Protein AF-A0A1G6WHY8-F1 (afdb_monomer_lite)

Foldseek 3Di:
DPDPVVVVVVVVVVVVVVVVCPDPVNPQDPVNVVVVVVVVVVVCVVQVVHDDPVCVVCPALCNDPPRLDDLVLLVVLLVQDDPPPCALVNSCVVSVHDSVVSVCSNVVVHDD

Sequence (112 aa):
MKDSKNQLNIDRIQKELDRIMNLDFVTKSDKKIEQYQYLSDLYKGKNKGIQASGLIPFNKPENRSTCKLTRKKVDEIRKKYIPNRYGKAKLAKEYGVSRSVIYRILKGQSWK

pLDDT: mean 84.96, std 11.09, range [47.53, 96.44]

Structure (mmCIF, N/CA/C/O backbone):
data_AF-A0A1G6WHY8-F1
#
_entry.id   AF-A0A1G6WHY8-F1
#
loop_
_atom_site.group_PDB
_atom_site.id
_atom_site.type_symbol
_atom_site.label_atom_id
_atom_site.label_alt_id
_atom_site.label_comp_id
_atom_site.label_asym_id
_atom_site.label_entity_id
_atom_site.label_seq_id
_atom_site.pdbx_PDB_ins_code
_atom_site.Cartn_x
_atom_site.Cartn_y
_atom_site.Cartn_z
_atom_site.occupancy
_atom_site.B_iso_or_equiv
_atom_site.auth_seq_id
_atom_site.auth_comp_id
_atom_site.auth_asym_id
_atom_site.auth_atom_id
_atom_site.pdbx_PDB_model_num
ATOM 1 N N . MET A 1 1 ? 60.379 -22.455 -30.812 1.00 47.53 1 MET A N 1
ATOM 2 C CA . MET A 1 1 ? 59.551 -23.407 -30.026 1.00 47.53 1 MET A CA 1
ATOM 3 C C . MET A 1 1 ? 58.715 -22.747 -28.919 1.00 47.53 1 MET A C 1
ATOM 5 O O . MET A 1 1 ? 58.165 -23.440 -28.074 1.00 47.53 1 MET A O 1
ATOM 9 N N . LYS A 1 2 ? 58.524 -21.426 -28.940 1.00 51.91 2 LYS A N 1
ATOM 10 C CA . LYS A 1 2 ? 57.246 -20.823 -28.526 1.00 51.91 2 LYS A CA 1
ATOM 11 C C . LYS A 1 2 ? 56.403 -20.870 -29.817 1.00 51.91 2 LYS A C 1
ATOM 13 O O . LYS A 1 2 ? 57.006 -20.838 -30.880 1.00 51.91 2 LYS A O 1
ATOM 18 N N . ASP A 1 3 ? 55.167 -21.355 -29.870 1.00 54.28 3 ASP A N 1
ATOM 19 C CA . ASP A 1 3 ? 54.002 -20.455 -29.945 1.00 54.28 3 ASP A CA 1
ATOM 20 C C . ASP A 1 3 ? 52.658 -21.228 -29.990 1.00 54.28 3 ASP A C 1
ATOM 22 O O . ASP A 1 3 ? 51.592 -20.633 -30.072 1.00 54.28 3 ASP A O 1
ATOM 26 N N . SER A 1 4 ? 52.653 -22.564 -29.879 1.00 54.41 4 SER A N 1
ATOM 27 C CA . SER A 1 4 ? 51.416 -23.363 -30.033 1.00 54.41 4 SER A CA 1
ATOM 28 C C . SER A 1 4 ? 50.438 -23.238 -28.846 1.00 54.41 4 SER A C 1
ATOM 30 O O . SER A 1 4 ? 49.227 -23.164 -29.044 1.00 54.41 4 SER A O 1
ATOM 32 N N . LYS A 1 5 ? 50.939 -23.124 -27.603 1.00 55.53 5 LYS A N 1
ATOM 33 C CA . LYS A 1 5 ? 50.087 -22.906 -26.411 1.00 55.53 5 LYS A CA 1
ATOM 34 C C . LYS A 1 5 ? 49.465 -21.505 -26.362 1.00 55.53 5 LYS A C 1
ATOM 36 O O . LYS A 1 5 ? 48.416 -21.339 -25.748 1.00 55.53 5 LYS A O 1
ATOM 41 N N . ASN A 1 6 ? 50.108 -20.516 -26.985 1.00 57.34 6 ASN A N 1
ATOM 42 C CA . ASN A 1 6 ? 49.623 -19.136 -27.011 1.00 57.34 6 ASN A CA 1
ATOM 43 C C . ASN A 1 6 ? 48.501 -18.979 -28.050 1.00 57.34 6 ASN A C 1
ATOM 45 O O . ASN A 1 6 ? 47.478 -18.369 -27.760 1.00 57.34 6 ASN A O 1
ATOM 49 N N . GLN A 1 7 ? 48.644 -19.645 -29.202 1.00 58.03 7 GLN A N 1
ATOM 50 C CA . GLN A 1 7 ? 47.609 -19.736 -30.234 1.00 58.03 7 GLN A CA 1
ATOM 51 C C . GLN A 1 7 ? 46.328 -20.421 -29.720 1.00 58.03 7 GLN A C 1
ATOM 53 O O . GLN A 1 7 ? 45.241 -19.880 -29.877 1.00 58.03 7 GLN A O 1
ATOM 58 N N . LEU A 1 8 ? 46.456 -21.541 -28.992 1.00 60.03 8 LEU A N 1
ATOM 59 C CA . LEU A 1 8 ? 45.325 -22.240 -28.351 1.00 60.03 8 LEU A CA 1
ATOM 60 C C . LEU A 1 8 ? 44.538 -21.363 -27.361 1.00 60.03 8 LEU A C 1
ATOM 62 O O . LEU A 1 8 ? 43.344 -21.577 -27.150 1.00 60.03 8 LEU A O 1
ATOM 66 N N . ASN A 1 9 ? 45.203 -20.395 -26.728 1.00 73.06 9 ASN A N 1
ATOM 67 C CA . ASN A 1 9 ? 44.560 -19.459 -25.811 1.00 73.06 9 ASN A CA 1
ATOM 68 C C . ASN A 1 9 ? 43.803 -18.367 -26.582 1.00 73.06 9 ASN A C 1
ATOM 70 O O . ASN A 1 9 ? 42.675 -18.042 -26.229 1.00 73.06 9 ASN A O 1
ATOM 74 N N . ILE A 1 10 ? 44.381 -17.871 -27.681 1.00 81.38 10 ILE A N 1
ATOM 75 C CA . ILE A 1 10 ? 43.738 -16.906 -28.586 1.00 81.38 10 ILE A CA 1
ATOM 76 C C . ILE A 1 10 ? 42.485 -17.515 -29.225 1.00 81.38 10 ILE A C 1
ATOM 78 O O . ILE A 1 10 ? 41.428 -16.893 -29.188 1.00 81.38 10 ILE A O 1
ATOM 82 N N . ASP A 1 11 ? 42.557 -18.754 -29.712 1.00 84.56 11 ASP A N 1
ATOM 83 C CA . ASP A 1 11 ? 41.414 -19.433 -30.337 1.00 84.56 11 ASP A CA 1
ATOM 84 C C . ASP A 1 11 ? 40.275 -19.668 -29.333 1.00 84.56 11 ASP A C 1
ATOM 86 O O . ASP A 1 11 ? 39.092 -19.533 -29.654 1.00 84.56 11 ASP A O 1
ATOM 90 N N . ARG A 1 12 ? 40.620 -19.984 -28.079 1.00 85.25 12 ARG A N 1
ATOM 91 C CA . ARG A 1 12 ? 39.639 -20.143 -27.000 1.00 85.25 12 ARG A CA 1
ATOM 92 C C . ARG A 1 12 ? 38.987 -18.814 -26.625 1.00 85.25 12 ARG A C 1
ATOM 94 O O . ARG A 1 12 ? 37.779 -18.785 -26.401 1.00 85.25 12 ARG A O 1
ATOM 101 N N . ILE A 1 13 ? 39.769 -17.737 -26.576 1.00 83.81 13 ILE A N 1
ATOM 102 C CA . ILE A 1 13 ? 39.265 -16.379 -26.349 1.00 83.81 13 ILE A CA 1
ATOM 103 C C . ILE A 1 13 ? 38.327 -15.977 -27.489 1.00 83.81 13 ILE A C 1
ATOM 105 O O . ILE A 1 13 ? 37.219 -15.524 -27.218 1.00 83.81 13 ILE A O 1
ATOM 109 N N . GLN A 1 14 ? 38.712 -16.214 -28.745 1.00 87.25 14 GLN A N 1
ATOM 110 C CA . GLN A 1 14 ? 37.887 -15.875 -29.903 1.00 87.25 14 GLN A CA 1
ATOM 111 C C . GLN A 1 14 ? 36.560 -16.640 -29.892 1.00 87.25 14 GLN A C 1
ATOM 113 O O . GLN A 1 14 ? 35.503 -16.051 -30.095 1.00 87.25 14 GLN A O 1
ATOM 118 N N . LYS A 1 15 ? 36.589 -17.930 -29.543 1.00 91.25 15 LYS A N 1
ATOM 119 C CA . LYS A 1 15 ? 35.380 -18.754 -29.432 1.00 91.25 15 LYS A CA 1
ATOM 120 C C . LYS A 1 15 ? 34.407 -18.249 -28.362 1.00 91.25 15 LYS A C 1
ATOM 122 O 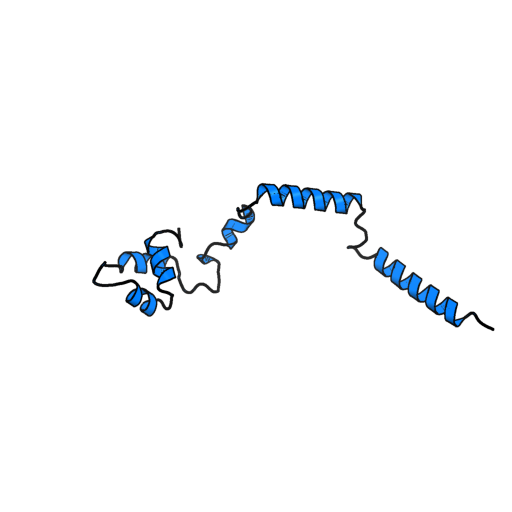O . LYS A 1 15 ? 33.195 -18.299 -28.566 1.00 91.25 15 LYS A O 1
ATOM 127 N N . GLU A 1 16 ? 34.911 -17.780 -27.222 1.00 88.62 16 GLU A N 1
ATOM 128 C CA . GLU A 1 16 ? 34.060 -17.173 -26.190 1.00 88.62 16 GLU A CA 1
ATOM 129 C C . GLU A 1 16 ? 33.546 -15.790 -26.612 1.00 88.62 16 GLU A C 1
ATOM 131 O O . GLU A 1 16 ? 32.387 -15.477 -26.348 1.00 88.62 16 GLU A O 1
ATOM 136 N N . LEU A 1 17 ? 34.347 -14.989 -27.325 1.00 85.81 17 LEU A N 1
ATOM 137 C CA . LEU A 1 17 ? 33.890 -13.716 -27.895 1.00 85.81 17 LEU A CA 1
ATOM 138 C C . LEU A 1 17 ? 32.749 -13.926 -28.894 1.00 85.81 17 LEU A C 1
ATOM 140 O O . LEU A 1 17 ? 31.703 -13.293 -28.761 1.00 85.81 17 LEU A O 1
ATOM 144 N N . ASP A 1 18 ? 32.896 -14.861 -29.832 1.00 87.25 18 ASP A N 1
ATOM 145 C CA . ASP A 1 18 ? 31.861 -15.173 -30.820 1.00 87.25 18 ASP A CA 1
ATOM 146 C C . ASP A 1 18 ? 30.593 -15.704 -30.143 1.00 87.25 18 ASP A C 1
ATOM 148 O O . ASP A 1 18 ? 29.474 -15.356 -30.527 1.00 87.25 18 ASP A O 1
ATOM 152 N N . ARG A 1 19 ? 30.743 -16.515 -29.088 1.00 88.00 19 ARG A N 1
ATOM 153 C CA . ARG A 1 19 ? 29.613 -16.972 -28.275 1.00 88.00 19 ARG A CA 1
ATOM 154 C C . ARG A 1 19 ? 28.884 -15.795 -27.638 1.00 88.00 19 ARG A C 1
ATOM 156 O O . ARG A 1 19 ? 27.666 -15.744 -27.751 1.00 88.00 19 ARG A O 1
ATOM 163 N N . ILE A 1 20 ? 29.603 -14.876 -26.988 1.00 82.44 20 ILE A N 1
ATOM 164 C CA . ILE A 1 20 ? 29.028 -13.695 -26.325 1.00 82.44 20 ILE A CA 1
ATOM 165 C C . ILE A 1 20 ? 28.301 -12.813 -27.342 1.00 82.44 20 ILE A C 1
ATOM 167 O O . ILE A 1 20 ? 27.155 -12.439 -27.109 1.00 82.44 20 ILE A O 1
ATOM 171 N N . MET A 1 21 ? 28.929 -12.533 -28.485 1.00 76.38 21 MET A N 1
ATOM 172 C CA . MET A 1 21 ? 28.370 -11.667 -29.528 1.00 76.38 21 MET A CA 1
ATOM 173 C C . MET A 1 21 ? 27.090 -12.226 -30.161 1.00 76.38 21 MET A C 1
ATOM 175 O O . MET A 1 21 ? 26.234 -11.453 -30.587 1.00 76.38 21 MET A O 1
ATOM 179 N N . ASN A 1 22 ? 26.925 -13.550 -30.171 1.00 79.31 22 ASN A N 1
ATOM 180 C CA . ASN A 1 22 ? 25.735 -14.225 -30.689 1.00 79.31 22 ASN A CA 1
ATOM 181 C C . ASN A 1 22 ? 24.608 -14.406 -29.655 1.00 79.31 22 ASN A C 1
ATOM 183 O O . ASN A 1 22 ? 23.576 -14.990 -29.981 1.00 79.31 22 ASN A O 1
ATOM 187 N N . LEU A 1 23 ? 24.764 -13.934 -28.413 1.00 80.50 23 LEU A N 1
ATOM 188 C CA . LEU A 1 23 ? 23.686 -13.998 -27.424 1.00 80.50 23 LEU A CA 1
ATOM 189 C C . LEU A 1 23 ? 22.598 -12.960 -27.737 1.00 80.50 23 LEU A C 1
ATOM 191 O O . LEU A 1 23 ? 22.885 -11.804 -28.052 1.00 80.50 23 LEU A O 1
ATOM 195 N N . ASP A 1 24 ? 21.334 -13.340 -27.545 1.00 66.19 24 ASP A N 1
ATOM 196 C CA . ASP A 1 24 ? 20.148 -12.511 -27.833 1.00 66.19 24 ASP A CA 1
ATOM 197 C C . ASP A 1 24 ? 20.131 -11.146 -27.120 1.00 66.19 24 ASP A C 1
ATOM 199 O O . ASP A 1 24 ? 19.419 -10.220 -27.520 1.00 66.19 24 ASP A O 1
ATOM 203 N N . PHE A 1 25 ? 20.895 -11.004 -26.033 1.00 67.50 25 PHE A N 1
ATOM 204 C CA . PHE A 1 25 ? 21.012 -9.749 -25.295 1.00 67.50 25 PHE A CA 1
ATOM 205 C C . PHE A 1 25 ? 22.123 -8.825 -25.814 1.00 67.50 25 PHE A C 1
ATOM 207 O O . PHE A 1 25 ? 22.044 -7.625 -25.551 1.00 67.50 25 PHE A O 1
ATOM 214 N N . VAL A 1 26 ? 23.113 -9.353 -26.547 1.00 68.69 26 VAL A N 1
ATOM 215 C CA . VAL A 1 26 ? 24.234 -8.584 -27.121 1.00 68.69 26 VAL A CA 1
ATOM 216 C C . VAL A 1 26 ? 23.877 -8.004 -28.488 1.00 68.69 26 VAL A C 1
ATOM 218 O O . VAL A 1 26 ? 24.267 -6.886 -28.799 1.00 68.69 26 VAL A O 1
ATOM 221 N N . THR A 1 27 ? 23.028 -8.681 -29.265 1.00 63.91 27 THR A N 1
ATOM 222 C CA . THR A 1 27 ? 22.574 -8.241 -30.602 1.00 63.91 27 THR A CA 1
ATOM 223 C C . THR A 1 27 ? 21.691 -6.981 -30.606 1.00 63.91 27 THR A C 1
ATOM 225 O O . THR A 1 27 ? 21.143 -6.582 -31.640 1.00 63.91 27 THR A O 1
ATOM 228 N N . LYS A 1 28 ? 21.529 -6.302 -29.465 1.00 66.56 28 LYS A N 1
ATOM 229 C CA . LYS A 1 28 ? 20.889 -4.988 -29.425 1.00 66.56 28 LYS A CA 1
ATOM 230 C C . LYS A 1 28 ? 21.872 -3.958 -29.972 1.00 66.56 28 LYS A C 1
ATOM 232 O O . LYS A 1 28 ? 22.751 -3.509 -29.255 1.00 66.56 28 LYS A O 1
ATOM 237 N N . SER A 1 29 ? 21.677 -3.562 -31.229 1.00 75.44 29 SER A N 1
ATOM 238 C CA . SER A 1 29 ? 22.355 -2.398 -31.813 1.00 75.44 29 SER A CA 1
ATOM 239 C C . SER A 1 29 ? 22.282 -1.194 -30.867 1.00 75.44 29 SER A C 1
ATOM 241 O O . SER A 1 29 ? 21.250 -0.989 -30.220 1.00 75.44 29 SER A O 1
ATOM 243 N N . ASP A 1 30 ? 23.330 -0.373 -30.839 1.00 79.56 30 ASP A N 1
ATOM 244 C CA . ASP A 1 30 ? 23.405 0.850 -30.029 1.00 79.56 30 ASP A CA 1
ATOM 245 C C . ASP A 1 30 ? 22.149 1.720 -30.168 1.00 79.56 30 ASP A C 1
ATOM 247 O O . ASP A 1 30 ? 21.596 2.185 -29.174 1.00 79.56 30 ASP A O 1
ATOM 251 N N . LYS A 1 31 ? 21.593 1.813 -31.384 1.00 78.44 31 LYS A N 1
ATOM 252 C CA . LYS A 1 31 ? 20.339 2.530 -31.667 1.00 78.44 31 LYS A CA 1
ATOM 253 C C . LYS A 1 31 ? 19.142 1.985 -30.878 1.00 78.44 31 LYS A C 1
ATOM 255 O O . LYS A 1 31 ? 18.265 2.732 -30.453 1.00 78.44 31 LYS A O 1
ATOM 260 N N . LYS A 1 32 ? 19.084 0.668 -30.679 1.00 80.00 32 LYS A N 1
ATOM 261 C CA . LYS A 1 32 ? 18.035 -0.005 -29.904 1.00 80.00 32 LYS A CA 1
ATOM 262 C C . LYS A 1 32 ? 18.235 0.224 -28.403 1.00 80.00 32 LYS A C 1
ATOM 264 O O . LYS A 1 32 ? 17.252 0.403 -27.689 1.00 80.00 32 LYS A O 1
ATOM 269 N N . ILE A 1 33 ? 19.482 0.243 -27.926 1.00 83.81 33 ILE A N 1
ATOM 270 C CA . ILE A 1 33 ? 19.810 0.571 -26.528 1.00 83.81 33 ILE A CA 1
ATOM 271 C C . ILE A 1 33 ? 19.420 2.020 -26.224 1.00 83.81 33 ILE A C 1
ATOM 273 O O . ILE A 1 33 ? 18.703 2.267 -25.255 1.00 83.81 33 ILE A O 1
ATOM 277 N N . GLU A 1 34 ? 19.807 2.953 -27.092 1.00 86.31 34 GLU A N 1
ATOM 278 C CA . GLU A 1 34 ? 19.454 4.370 -26.999 1.00 86.31 34 GLU A CA 1
ATOM 279 C C . GLU A 1 34 ? 17.934 4.569 -26.992 1.00 86.31 34 GLU A C 1
ATOM 281 O O . GLU A 1 34 ? 17.395 5.259 -26.127 1.00 86.31 34 GLU A O 1
ATOM 286 N N . GLN A 1 35 ? 17.212 3.883 -27.883 1.00 85.44 35 GLN A N 1
ATOM 287 C CA . GLN A 1 35 ? 15.752 3.908 -27.905 1.00 85.44 35 GLN A CA 1
ATOM 288 C C . GLN A 1 35 ? 15.141 3.426 -26.577 1.00 85.44 35 GLN A C 1
ATOM 290 O O . GLN A 1 35 ? 14.195 4.038 -26.077 1.00 85.44 35 GLN A O 1
ATOM 295 N N . TYR A 1 36 ? 15.658 2.344 -25.983 1.00 86.94 36 TYR A N 1
ATOM 296 C CA . TYR A 1 36 ? 15.175 1.864 -24.684 1.00 86.94 36 TYR A CA 1
ATOM 297 C C . TYR A 1 36 ? 15.476 2.847 -23.553 1.00 86.94 36 TYR A C 1
ATOM 299 O O . TYR A 1 36 ? 14.617 3.051 -22.692 1.00 86.94 36 TYR A O 1
ATOM 307 N N . GLN A 1 37 ? 16.659 3.463 -23.561 1.00 88.88 37 GLN A N 1
ATOM 308 C CA . GLN A 1 37 ? 17.042 4.475 -22.582 1.00 88.88 37 GLN A CA 1
ATOM 309 C C . GLN A 1 37 ? 16.108 5.689 -22.669 1.00 88.88 37 GLN A C 1
ATOM 311 O O . GLN A 1 37 ? 15.520 6.085 -21.662 1.00 88.88 37 GLN A O 1
ATOM 316 N N . TYR A 1 38 ? 15.865 6.188 -23.884 1.00 88.56 38 TYR A N 1
ATOM 317 C CA . TYR A 1 38 ? 14.916 7.266 -24.153 1.00 88.56 38 TYR A CA 1
ATOM 318 C C . TYR A 1 38 ? 13.505 6.937 -23.646 1.00 88.56 38 TYR A C 1
ATOM 320 O O . TYR A 1 38 ? 12.904 7.728 -22.916 1.00 88.56 38 TYR A O 1
ATOM 328 N N . LEU A 1 39 ? 12.979 5.748 -23.973 1.00 86.62 39 LEU A N 1
ATOM 329 C CA . LEU A 1 39 ? 11.667 5.307 -23.491 1.00 86.62 39 LEU A CA 1
ATOM 330 C C . LEU A 1 39 ? 11.624 5.245 -21.960 1.00 86.62 39 LEU A C 1
ATOM 332 O O . LEU A 1 39 ? 10.670 5.730 -21.354 1.00 86.62 39 LEU A O 1
ATOM 336 N N . SER A 1 40 ? 12.654 4.677 -21.329 1.00 86.69 40 SER A N 1
ATOM 337 C CA . SER A 1 40 ? 12.772 4.621 -19.870 1.00 86.69 40 SER A CA 1
ATOM 338 C C . SER A 1 40 ? 12.689 6.018 -19.257 1.00 86.69 40 SER A C 1
ATOM 340 O O . SER A 1 40 ? 11.900 6.238 -18.337 1.00 86.69 40 SER A O 1
ATOM 342 N N . ASP A 1 41 ? 13.464 6.969 -19.766 1.00 88.12 41 ASP A N 1
ATOM 343 C CA . ASP A 1 41 ? 13.542 8.310 -19.190 1.00 88.12 41 ASP A CA 1
ATOM 344 C C . ASP A 1 41 ? 12.243 9.102 -19.405 1.00 88.12 41 ASP A C 1
ATOM 346 O O . ASP A 1 41 ? 11.743 9.740 -18.471 1.00 88.12 41 ASP A O 1
ATOM 350 N N . LEU A 1 42 ? 11.604 8.942 -20.568 1.00 83.56 42 LEU A N 1
ATOM 351 C CA . LEU A 1 42 ? 10.272 9.479 -20.853 1.00 83.56 42 LEU A CA 1
ATOM 352 C C . LEU A 1 42 ? 9.208 8.931 -19.882 1.00 83.56 42 LEU A C 1
ATOM 354 O O . LEU A 1 42 ? 8.425 9.695 -19.306 1.00 83.56 42 LEU A O 1
ATOM 358 N N . TYR A 1 43 ? 9.191 7.615 -19.640 1.00 82.06 43 TYR A N 1
ATOM 359 C CA . TYR A 1 43 ? 8.234 6.994 -18.718 1.00 82.06 43 TYR A CA 1
ATOM 360 C C . TYR A 1 43 ? 8.532 7.282 -17.241 1.00 82.06 43 TYR A C 1
ATOM 362 O O . TYR A 1 43 ? 7.588 7.409 -16.455 1.00 82.06 43 TYR A O 1
ATOM 370 N N . LYS A 1 44 ? 9.804 7.432 -16.846 1.00 79.81 44 LYS A N 1
ATOM 371 C CA . LYS A 1 44 ? 10.189 7.879 -15.495 1.00 79.81 44 LYS A CA 1
ATOM 372 C C . LYS A 1 44 ? 9.645 9.273 -15.199 1.00 79.81 44 LYS A C 1
ATOM 374 O O . LYS A 1 44 ? 9.113 9.486 -14.112 1.00 79.81 44 LYS A O 1
ATOM 379 N N . GLY A 1 45 ? 9.734 10.196 -16.159 1.00 75.62 45 GLY A N 1
ATOM 380 C CA . GLY A 1 45 ? 9.157 11.536 -16.033 1.00 75.62 45 GLY A CA 1
ATOM 381 C C . GLY A 1 45 ? 7.637 11.494 -15.866 1.00 75.62 45 GLY A C 1
ATOM 382 O O . GLY A 1 45 ? 7.099 12.064 -14.918 1.00 75.62 45 GLY A O 1
ATOM 383 N N . LYS A 1 46 ? 6.949 10.744 -16.737 1.00 77.88 46 LYS A N 1
ATOM 384 C CA . LYS A 1 46 ? 5.481 10.621 -16.735 1.00 77.88 46 LYS A CA 1
ATOM 385 C C . LYS A 1 46 ? 4.916 10.004 -15.450 1.00 77.88 46 LYS A C 1
AT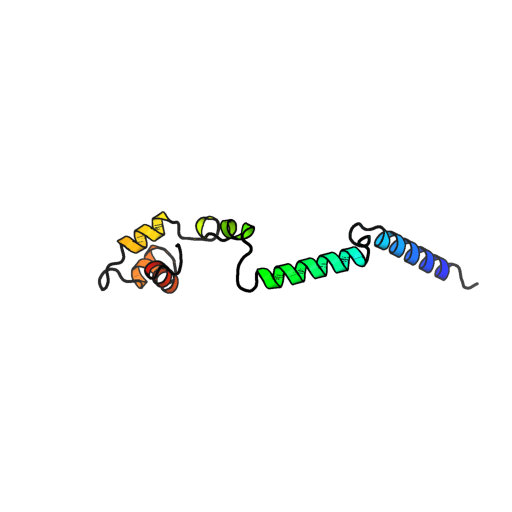OM 387 O O . LYS A 1 46 ? 3.846 10.402 -15.002 1.00 77.88 46 LYS A O 1
ATOM 392 N N . ASN A 1 47 ? 5.628 9.045 -14.860 1.00 76.94 47 ASN A N 1
ATOM 393 C CA . ASN A 1 47 ? 5.201 8.322 -13.658 1.00 76.94 47 ASN A CA 1
ATOM 394 C C . ASN A 1 47 ? 5.894 8.823 -12.377 1.00 76.94 47 ASN A C 1
ATOM 396 O O . ASN A 1 47 ? 5.927 8.119 -11.366 1.00 76.94 47 ASN A O 1
ATOM 400 N N . LYS A 1 48 ? 6.487 10.022 -12.378 1.00 81.12 48 LYS A N 1
ATOM 401 C CA . LYS A 1 48 ? 7.195 10.535 -11.201 1.00 81.12 48 LYS A CA 1
ATOM 402 C C . LYS A 1 48 ? 6.227 10.697 -10.021 1.00 81.12 48 LYS A C 1
ATOM 404 O O . LYS A 1 48 ? 5.359 11.562 -10.025 1.00 81.12 48 LYS A O 1
ATOM 409 N N . GLY 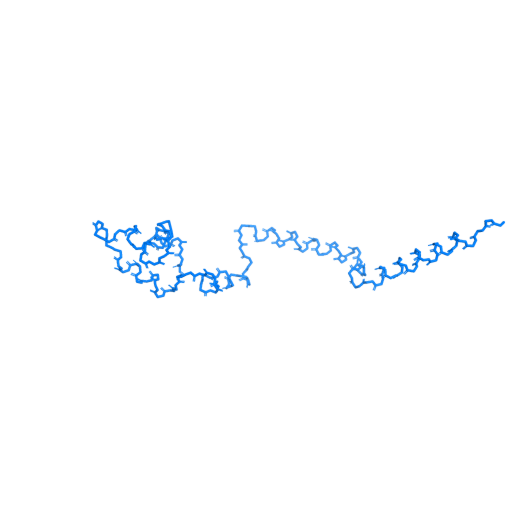A 1 49 ? 6.388 9.852 -9.002 1.00 80.50 49 GLY A N 1
ATOM 410 C CA . GLY A 1 49 ? 5.546 9.848 -7.799 1.00 80.50 49 GLY A CA 1
ATOM 411 C C . GLY A 1 49 ? 4.174 9.181 -7.964 1.00 80.50 49 GLY A C 1
ATOM 412 O O . GLY A 1 49 ? 3.408 9.150 -7.003 1.00 80.50 49 GLY A O 1
ATOM 413 N N . ILE A 1 50 ? 3.864 8.622 -9.139 1.00 85.19 50 ILE A N 1
ATOM 414 C CA . ILE A 1 50 ? 2.579 7.973 -9.429 1.00 85.19 50 ILE A CA 1
ATOM 415 C C . ILE A 1 50 ? 2.838 6.578 -10.001 1.00 85.19 50 ILE A C 1
ATOM 417 O O . ILE A 1 50 ? 3.714 6.374 -10.835 1.00 85.19 50 ILE A O 1
ATOM 421 N N . GLN A 1 51 ? 2.066 5.589 -9.558 1.00 82.06 51 GLN A N 1
ATOM 422 C CA . GLN A 1 51 ? 2.147 4.243 -10.115 1.00 82.06 51 GLN A CA 1
ATOM 423 C C . GLN A 1 51 ? 1.571 4.210 -11.539 1.00 82.06 51 GLN A C 1
ATOM 425 O O . GLN A 1 51 ? 0.497 4.758 -11.783 1.00 82.06 51 GLN A O 1
ATOM 430 N N . ALA A 1 52 ? 2.247 3.517 -12.461 1.00 86.94 52 ALA A N 1
ATOM 431 C CA . ALA A 1 52 ? 1.736 3.303 -13.814 1.00 86.94 52 ALA A CA 1
ATOM 432 C C . ALA A 1 52 ? 0.326 2.686 -13.779 1.00 86.94 52 ALA A C 1
ATOM 434 O O . ALA A 1 52 ? 0.078 1.749 -13.016 1.00 86.94 52 ALA A O 1
ATOM 435 N N . SER A 1 53 ? -0.585 3.184 -14.621 1.00 86.88 53 SER A N 1
ATOM 436 C CA . SER A 1 53 ? -2.018 2.844 -14.583 1.00 86.88 53 SER A CA 1
ATOM 437 C C . SER A 1 53 ? -2.296 1.337 -14.622 1.00 86.88 53 SER A C 1
ATOM 439 O O . SER A 1 53 ? -3.111 0.845 -13.844 1.00 86.88 53 SER A O 1
ATOM 441 N N . GLY A 1 54 ? -1.561 0.591 -15.452 1.00 87.81 54 GLY A N 1
ATOM 442 C CA . GLY A 1 54 ? -1.683 -0.867 -15.558 1.00 87.81 54 GLY A CA 1
ATOM 443 C C . GLY A 1 54 ? -1.291 -1.634 -14.289 1.00 87.81 54 GLY A C 1
ATOM 444 O O . GLY A 1 54 ? -1.742 -2.756 -14.093 1.00 87.81 54 GLY A O 1
ATOM 445 N N . LEU A 1 55 ? -0.498 -1.035 -13.394 1.00 86.44 55 LEU A N 1
ATOM 446 C CA . LEU A 1 55 ? -0.056 -1.664 -12.145 1.00 86.44 55 LEU A CA 1
ATOM 447 C C . LEU A 1 55 ? -0.961 -1.342 -10.945 1.00 86.44 55 LEU A C 1
ATOM 449 O O . LEU A 1 55 ? -0.872 -2.013 -9.915 1.00 86.44 55 LEU A O 1
ATOM 453 N N . ILE A 1 56 ? -1.848 -0.347 -11.065 1.00 85.81 56 ILE A N 1
ATOM 454 C CA . ILE A 1 56 ? -2.758 0.073 -9.986 1.00 85.81 56 ILE A CA 1
ATOM 455 C C . ILE A 1 56 ? -3.630 -1.090 -9.472 1.00 85.81 56 ILE A C 1
AT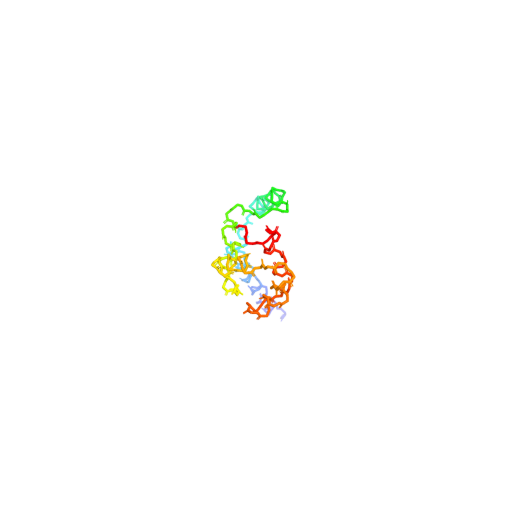OM 457 O O . ILE A 1 56 ? -3.717 -1.253 -8.250 1.00 85.81 56 ILE A O 1
ATOM 461 N N . PRO A 1 57 ? -4.250 -1.938 -10.326 1.00 85.62 57 PRO A N 1
ATOM 462 C CA . PRO A 1 57 ? -5.088 -3.039 -9.850 1.00 85.62 57 PRO A CA 1
ATOM 463 C C . PRO A 1 57 ? -4.330 -4.029 -8.962 1.00 85.62 57 PRO A C 1
ATOM 465 O O . PRO A 1 57 ? -4.869 -4.481 -7.956 1.00 85.62 57 PRO A O 1
ATOM 468 N N . PHE A 1 58 ? -3.066 -4.316 -9.270 1.00 86.06 58 PHE A N 1
ATOM 469 C CA . PHE A 1 58 ? -2.243 -5.273 -8.524 1.00 86.06 58 PHE A CA 1
ATOM 470 C C . PHE A 1 58 ? -1.799 -4.749 -7.154 1.00 86.06 58 PHE A C 1
ATOM 472 O O . PHE A 1 58 ? -1.471 -5.528 -6.264 1.00 86.06 58 PHE A O 1
ATOM 479 N N . ASN A 1 59 ? -1.825 -3.431 -6.949 1.00 85.38 59 ASN A N 1
ATOM 480 C CA . ASN A 1 59 ? -1.425 -2.815 -5.687 1.00 85.38 59 ASN A CA 1
ATOM 481 C C . ASN A 1 59 ? -2.552 -2.766 -4.638 1.00 85.38 59 ASN A C 1
ATOM 483 O O . ASN A 1 59 ? -2.303 -2.425 -3.474 1.00 85.38 59 ASN A O 1
ATOM 487 N N . LYS A 1 60 ? -3.788 -3.096 -5.039 1.00 85.88 60 LYS A N 1
ATOM 488 C CA . LYS A 1 60 ? -4.961 -3.106 -4.158 1.00 85.88 60 LYS A CA 1
ATOM 489 C C . LYS A 1 60 ? -4.728 -4.012 -2.938 1.00 85.88 60 LYS A C 1
ATOM 491 O O . LYS A 1 60 ? -4.205 -5.114 -3.107 1.00 85.88 60 LYS A O 1
ATOM 496 N N . PRO A 1 61 ? -5.092 -3.582 -1.714 1.00 86.00 61 PRO A N 1
ATOM 497 C CA . PRO A 1 61 ? -4.911 -4.386 -0.504 1.00 86.00 61 PRO A CA 1
ATOM 498 C C . PRO A 1 61 ? -5.531 -5.786 -0.597 1.00 86.00 61 PRO A C 1
ATOM 500 O O . PRO A 1 61 ? -4.955 -6.733 -0.073 1.00 86.00 61 PRO A O 1
ATOM 503 N N . GLU A 1 62 ? -6.656 -5.914 -1.306 1.00 86.31 62 GLU A N 1
ATOM 504 C CA . GLU A 1 62 ? -7.384 -7.163 -1.544 1.00 86.31 62 GLU A CA 1
ATOM 505 C C . GLU A 1 62 ? -6.553 -8.211 -2.297 1.00 86.31 62 GLU A C 1
ATOM 507 O O . GLU A 1 62 ? -6.743 -9.404 -2.090 1.00 86.31 62 GLU A O 1
ATOM 512 N N . ASN A 1 63 ? -5.616 -7.770 -3.139 1.00 86.69 63 ASN A N 1
ATOM 513 C CA . ASN A 1 63 ? -4.799 -8.646 -3.978 1.00 86.69 63 ASN A CA 1
ATOM 514 C C . ASN A 1 63 ? -3.497 -9.082 -3.290 1.00 86.69 63 ASN A C 1
ATOM 516 O O . ASN A 1 63 ? -2.731 -9.870 -3.842 1.00 86.69 63 ASN A O 1
ATOM 520 N N . ARG A 1 64 ? -3.216 -8.574 -2.083 1.00 86.12 64 ARG A N 1
ATOM 521 C CA . ARG A 1 64 ? -1.998 -8.905 -1.338 1.00 86.12 64 ARG A CA 1
ATOM 522 C C . ARG A 1 64 ? -2.247 -10.124 -0.456 1.00 86.12 64 ARG A C 1
ATOM 524 O O . ARG A 1 64 ? -2.932 -10.019 0.558 1.00 86.12 64 ARG A O 1
ATOM 531 N N . SER A 1 65 ? -1.608 -11.247 -0.778 1.00 83.56 65 SER A N 1
ATOM 532 C CA . SER A 1 65 ? -1.695 -12.498 -0.000 1.00 83.56 65 SER A CA 1
ATOM 533 C C . SER A 1 65 ? -1.266 -12.349 1.466 1.00 83.56 65 SER A C 1
ATOM 535 O O . SER A 1 65 ? -1.730 -13.079 2.335 1.00 83.56 65 SER A O 1
ATOM 537 N N . THR A 1 66 ? -0.413 -11.370 1.767 1.00 87.19 66 THR A N 1
ATOM 538 C CA . THR A 1 66 ? 0.078 -11.083 3.122 1.00 87.19 66 THR A CA 1
ATOM 539 C C . THR A 1 66 ? -0.875 -10.218 3.955 1.00 87.19 66 THR A C 1
ATOM 541 O O . THR A 1 66 ? -0.597 -9.944 5.128 1.00 87.19 66 THR A O 1
ATOM 544 N N . CYS A 1 67 ? -1.992 -9.743 3.389 1.00 88.88 67 CYS A N 1
ATOM 545 C CA . CYS A 1 67 ? -2.897 -8.852 4.101 1.00 88.88 67 CYS A CA 1
ATOM 546 C C . CYS A 1 67 ? -3.816 -9.609 5.070 1.00 88.88 67 CYS A C 1
ATOM 548 O O . CYS A 1 67 ? -4.607 -10.459 4.677 1.00 88.88 67 CYS A O 1
ATOM 550 N N . LYS A 1 68 ? -3.768 -9.246 6.358 1.00 88.62 68 LYS A N 1
ATOM 551 C CA . LYS A 1 68 ? -4.607 -9.860 7.409 1.00 88.62 68 LYS A CA 1
ATOM 552 C C . LYS A 1 68 ? -6.074 -9.411 7.378 1.00 88.62 68 LYS A C 1
ATOM 554 O O . LYS A 1 68 ? -6.945 -10.048 7.981 1.00 88.62 68 LYS A O 1
ATOM 559 N N . LEU A 1 69 ? -6.337 -8.269 6.746 1.00 93.50 69 LEU A N 1
ATOM 560 C CA . LEU A 1 69 ? -7.651 -7.639 6.689 1.00 93.50 69 LEU A CA 1
ATOM 561 C C . LEU A 1 69 ? -8.289 -7.880 5.323 1.00 93.50 69 LEU A C 1
ATOM 563 O O . LEU A 1 69 ? -7.607 -7.891 4.308 1.00 93.50 69 LEU A O 1
ATOM 567 N N . THR A 1 70 ? -9.609 -8.030 5.319 1.00 93.69 70 THR A N 1
ATOM 568 C CA . THR A 1 70 ? -10.444 -8.056 4.114 1.00 93.69 70 THR A CA 1
ATOM 569 C C . THR A 1 70 ? -11.369 -6.845 4.124 1.00 93.69 70 THR A C 1
ATOM 571 O O . THR A 1 70 ? -11.574 -6.238 5.180 1.00 93.69 70 THR A O 1
ATOM 574 N N . ARG A 1 71 ? -11.993 -6.522 2.982 1.00 92.94 71 ARG A N 1
ATOM 575 C CA . ARG A 1 71 ? -12.972 -5.422 2.898 1.00 92.94 71 ARG A CA 1
ATOM 576 C C . ARG A 1 71 ? -14.072 -5.546 3.963 1.00 92.94 71 ARG A C 1
ATOM 578 O O . ARG A 1 71 ? -14.339 -4.586 4.675 1.00 92.94 71 ARG A O 1
ATOM 585 N N . LYS A 1 72 ? -14.599 -6.761 4.166 1.00 94.06 72 LYS A N 1
ATOM 586 C CA . LYS A 1 72 ? -15.609 -7.061 5.198 1.00 94.06 72 LYS A CA 1
ATOM 587 C C . LYS A 1 72 ? -15.124 -6.713 6.612 1.00 94.06 72 LYS A C 1
ATOM 589 O O . LYS A 1 72 ? -15.792 -5.964 7.317 1.00 94.06 72 LYS A O 1
ATOM 594 N N . LYS A 1 73 ? -13.924 -7.171 6.997 1.00 94.94 73 LYS A N 1
ATOM 595 C CA . LYS A 1 73 ? -13.330 -6.865 8.315 1.00 94.94 73 LYS A CA 1
ATOM 596 C C . LYS A 1 73 ? -13.093 -5.367 8.508 1.00 94.94 73 LYS A C 1
ATOM 598 O O . LYS A 1 73 ? -13.240 -4.849 9.608 1.00 94.94 73 LYS A O 1
ATOM 603 N N . VAL A 1 74 ? -12.714 -4.656 7.448 1.00 95.75 74 VAL A N 1
ATOM 604 C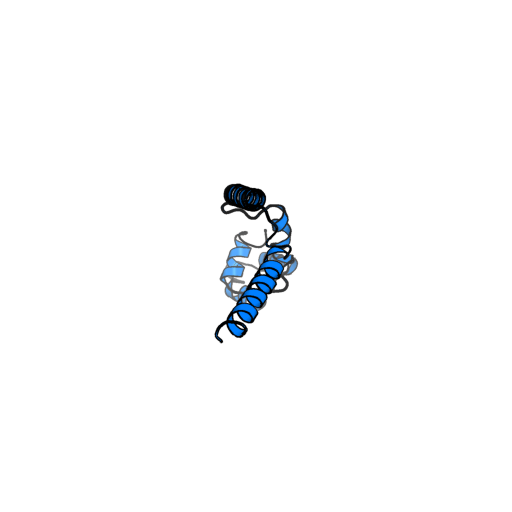 CA . VAL A 1 74 ? -12.521 -3.201 7.493 1.00 95.75 74 VAL A CA 1
ATOM 605 C C . VAL A 1 74 ? -13.839 -2.478 7.770 1.00 95.75 74 VAL A C 1
ATOM 607 O O . VAL A 1 74 ? -13.874 -1.569 8.602 1.00 95.75 74 VAL A O 1
ATOM 610 N N . ASP A 1 75 ? -14.927 -2.900 7.134 1.00 95.69 75 ASP A N 1
ATOM 611 C CA . ASP A 1 75 ? -16.247 -2.315 7.372 1.00 95.69 75 ASP A CA 1
ATOM 612 C C . ASP A 1 75 ? -16.773 -2.648 8.776 1.00 95.69 75 ASP A C 1
ATOM 614 O O . ASP A 1 75 ? -17.357 -1.790 9.439 1.00 95.69 75 ASP A O 1
ATOM 618 N N . GLU A 1 76 ? -16.484 -3.846 9.290 1.00 96.12 76 GLU A N 1
ATOM 619 C CA . GLU A 1 76 ? -16.741 -4.201 10.691 1.00 96.12 76 GLU A CA 1
ATOM 620 C C . GLU A 1 76 ? -15.951 -3.320 11.667 1.00 96.12 76 GLU A C 1
ATOM 622 O O . GLU A 1 76 ? -16.521 -2.838 12.644 1.00 96.12 76 GLU A O 1
ATOM 627 N N . ILE A 1 77 ? -14.665 -3.052 11.403 1.00 95.75 77 ILE A N 1
ATOM 628 C CA . ILE A 1 77 ? -13.838 -2.144 12.217 1.00 95.75 77 ILE A CA 1
ATOM 629 C C . ILE A 1 77 ? -14.461 -0.744 12.270 1.00 95.75 77 ILE A C 1
ATOM 631 O O . ILE A 1 77 ? -14.525 -0.147 13.346 1.00 95.75 77 ILE A O 1
ATOM 635 N N . ARG A 1 78 ? -14.937 -0.221 11.131 1.00 95.31 78 ARG A N 1
ATOM 636 C CA . ARG A 1 78 ? -15.592 1.097 11.055 1.00 95.31 78 ARG A CA 1
ATOM 637 C C . ARG A 1 78 ? -16.887 1.133 11.866 1.00 95.31 78 ARG A C 1
ATOM 639 O O . ARG A 1 78 ? -17.102 2.093 12.595 1.00 95.31 78 ARG A O 1
ATOM 646 N N . LYS A 1 79 ? -17.705 0.078 11.791 1.00 94.81 79 LYS A N 1
ATOM 647 C CA . LYS A 1 79 ? -18.973 -0.043 12.536 1.00 94.81 79 LYS A CA 1
ATOM 648 C C . LYS A 1 79 ? -18.771 -0.244 14.040 1.00 94.81 79 LYS A C 1
ATOM 650 O O . LYS A 1 79 ? -19.504 0.329 14.836 1.00 94.81 79 LYS A O 1
ATOM 655 N N . LYS A 1 80 ? -17.783 -1.052 14.441 1.00 94.62 80 LYS A N 1
ATOM 656 C CA . LYS A 1 80 ? -17.486 -1.350 15.855 1.00 94.62 80 LYS A CA 1
ATOM 657 C C . LYS A 1 80 ? -16.788 -0.201 16.580 1.00 94.62 80 LYS A C 1
ATOM 659 O O . LYS A 1 80 ? -16.748 -0.201 17.809 1.00 94.62 80 LYS A O 1
ATOM 664 N N . TYR A 1 81 ? -16.189 0.746 15.859 1.00 95.00 81 TYR A N 1
ATOM 665 C CA . TYR A 1 81 ? -15.491 1.862 16.484 1.00 95.00 81 TYR A CA 1
ATOM 666 C C . TYR A 1 81 ? -16.477 2.825 17.148 1.00 95.00 81 TYR A C 1
ATOM 668 O O . TYR A 1 81 ? -17.141 3.622 16.494 1.00 95.00 81 TYR A O 1
ATOM 676 N N . ILE A 1 82 ? -16.509 2.778 18.478 1.00 92.19 82 ILE A N 1
ATOM 677 C CA . ILE A 1 82 ? -17.274 3.700 19.314 1.00 92.19 82 ILE A CA 1
ATOM 678 C C . ILE A 1 82 ? -16.255 4.506 20.126 1.00 92.19 82 ILE A C 1
ATOM 680 O O . ILE A 1 82 ? -15.572 3.916 20.977 1.00 92.19 82 ILE A O 1
ATOM 684 N N . PRO A 1 83 ? -16.109 5.824 19.882 1.00 86.00 83 PRO A N 1
ATOM 685 C CA . PRO A 1 83 ? -15.222 6.677 20.666 1.00 86.00 83 PRO A CA 1
ATOM 686 C C . PRO A 1 83 ? -15.444 6.481 22.172 1.00 86.00 83 PRO A C 1
ATOM 688 O O . PRO A 1 83 ? -16.573 6.309 22.619 1.00 86.00 83 PRO A O 1
ATOM 691 N N . ASN A 1 84 ? -14.362 6.457 22.950 1.00 81.94 84 ASN A N 1
ATOM 692 C CA . ASN A 1 84 ? -14.361 6.297 24.414 1.00 81.94 84 ASN A CA 1
ATOM 693 C C . ASN A 1 84 ? -14.924 4.973 24.984 1.00 81.94 84 ASN A C 1
ATOM 695 O O . ASN A 1 84 ? -14.778 4.738 26.177 1.00 81.94 84 ASN A O 1
ATOM 699 N N . ARG A 1 85 ? -15.481 4.067 24.163 1.00 88.12 85 ARG A N 1
ATOM 700 C CA . ARG A 1 85 ? -15.975 2.742 24.601 1.00 88.12 85 ARG A CA 1
ATOM 701 C C . ARG A 1 85 ? -15.215 1.585 23.959 1.00 88.12 85 ARG A C 1
ATOM 703 O O . ARG A 1 85 ? -14.749 0.674 24.638 1.00 88.12 85 ARG A O 1
ATOM 710 N N . TYR A 1 86 ? -15.073 1.627 22.636 1.00 87.56 86 TYR A N 1
ATOM 711 C CA . TYR A 1 86 ? -14.404 0.600 21.842 1.00 87.56 86 TYR A CA 1
ATOM 712 C C . TYR A 1 86 ? -13.264 1.229 21.038 1.00 87.56 86 TYR A C 1
ATOM 714 O O . TYR A 1 86 ? -13.363 1.537 19.850 1.00 87.56 86 TYR A O 1
ATOM 722 N N . GLY A 1 87 ? -12.175 1.499 21.759 1.00 91.69 87 GLY A N 1
ATOM 723 C CA . GLY A 1 87 ? -11.038 2.254 21.253 1.00 91.69 87 GLY A CA 1
ATOM 724 C C . GLY A 1 87 ? -10.139 1.479 20.285 1.00 91.69 87 GLY A C 1
ATOM 725 O O . GLY A 1 87 ? -10.192 0.257 20.146 1.00 91.69 87 GLY A O 1
ATOM 726 N N . LYS A 1 88 ? -9.217 2.219 19.662 1.00 94.00 88 LYS A N 1
ATOM 727 C CA . LYS A 1 88 ? -8.293 1.709 18.634 1.00 94.00 88 LYS A CA 1
ATOM 728 C C . LYS A 1 88 ? -7.407 0.565 19.136 1.00 94.00 88 LYS A C 1
ATOM 730 O O . LYS A 1 88 ? -7.099 -0.337 18.370 1.00 94.00 88 LYS A O 1
ATOM 735 N N . ALA A 1 89 ? -7.000 0.594 20.410 1.00 93.88 89 ALA A N 1
ATOM 736 C CA . ALA A 1 89 ? -6.174 -0.453 21.016 1.00 93.88 89 ALA A CA 1
ATOM 737 C C . ALA A 1 89 ? -6.906 -1.802 21.101 1.00 93.88 89 ALA A C 1
ATOM 739 O O . ALA A 1 89 ? -6.307 -2.842 20.840 1.00 93.88 89 ALA A O 1
ATOM 740 N N . LYS A 1 90 ? -8.208 -1.775 21.410 1.00 94.88 90 LYS A N 1
ATOM 741 C CA . LYS A 1 90 ? -9.032 -2.980 21.517 1.00 94.88 90 LYS A CA 1
ATOM 742 C C . LYS A 1 90 ? -9.287 -3.594 20.140 1.00 94.88 90 LYS A C 1
ATOM 744 O O . LYS A 1 90 ? -9.015 -4.773 19.953 1.00 94.88 90 LYS A O 1
ATOM 749 N N . LEU A 1 91 ? -9.658 -2.762 19.161 1.00 95.50 91 LEU A N 1
ATOM 750 C CA . LEU A 1 91 ? -9.790 -3.164 17.753 1.00 95.50 91 LEU A CA 1
ATOM 751 C C . LEU A 1 91 ? -8.477 -3.729 17.192 1.00 95.50 91 LEU A C 1
ATOM 753 O O . LEU A 1 91 ? -8.464 -4.762 16.538 1.00 95.50 91 LEU A O 1
ATOM 757 N N . ALA A 1 92 ? -7.346 -3.083 17.477 1.00 96.19 92 ALA A N 1
ATOM 758 C CA . ALA A 1 92 ? -6.038 -3.560 17.035 1.00 96.19 92 ALA A CA 1
ATOM 759 C C . ALA A 1 92 ? -5.749 -4.988 17.534 1.00 96.19 92 ALA A C 1
ATOM 761 O O . ALA A 1 92 ? -5.320 -5.836 16.752 1.00 96.19 92 ALA A O 1
ATOM 762 N N . LYS A 1 93 ? -6.045 -5.264 18.812 1.00 95.88 93 LYS A N 1
ATOM 763 C CA . LYS A 1 93 ? -5.876 -6.592 19.415 1.00 95.88 93 LYS A CA 1
ATOM 764 C C . LYS A 1 93 ? -6.838 -7.623 18.816 1.00 95.88 93 LYS A C 1
ATOM 766 O O . LYS A 1 93 ? -6.395 -8.713 18.482 1.00 95.88 93 LYS A O 1
ATOM 771 N N . GLU A 1 94 ? -8.112 -7.270 18.645 1.00 96.00 94 GLU A N 1
ATOM 772 C CA . GLU A 1 94 ? -9.150 -8.153 18.086 1.00 96.00 94 GLU A CA 1
ATOM 773 C C . GLU A 1 94 ? -8.820 -8.606 16.655 1.00 96.00 94 GLU A C 1
ATOM 775 O O . GLU A 1 94 ? -8.926 -9.785 16.335 1.00 96.00 94 GLU A O 1
ATOM 780 N N . TYR A 1 95 ? -8.365 -7.683 15.804 1.00 95.50 95 TYR A N 1
ATOM 781 C CA . TYR A 1 95 ? -8.087 -7.969 14.392 1.00 95.50 95 TYR A CA 1
ATOM 782 C C . TYR A 1 95 ? -6.612 -8.303 14.100 1.00 95.50 95 TYR A C 1
ATOM 784 O O . TYR A 1 95 ? -6.248 -8.504 12.941 1.00 95.50 95 TYR A O 1
ATOM 792 N N . GLY A 1 96 ? -5.746 -8.359 15.120 1.00 95.44 96 GLY A N 1
ATOM 793 C CA . GLY A 1 96 ? -4.334 -8.739 14.973 1.00 95.44 96 GLY A CA 1
ATOM 794 C C . GLY A 1 96 ? -3.493 -7.759 14.141 1.00 95.44 96 GLY A C 1
ATOM 795 O O . GLY A 1 96 ? -2.577 -8.173 13.416 1.00 95.44 96 GLY A O 1
ATOM 796 N N . VAL A 1 97 ? -3.810 -6.464 14.220 1.00 95.38 97 VAL A N 1
ATOM 797 C CA . VAL A 1 97 ? -3.151 -5.377 13.474 1.00 95.38 97 VAL A CA 1
ATOM 798 C C . VAL A 1 97 ? -2.629 -4.290 14.410 1.00 95.38 97 VAL A C 1
ATOM 800 O O . VAL A 1 97 ? -2.970 -4.238 15.585 1.00 95.38 97 VAL A O 1
ATOM 803 N N . SER A 1 98 ? -1.788 -3.387 13.904 1.00 95.81 98 SER A N 1
ATOM 804 C CA . SER A 1 98 ? -1.279 -2.280 14.717 1.00 95.81 98 SER A CA 1
ATOM 805 C C . SER A 1 98 ? -2.330 -1.181 14.926 1.00 95.81 98 SER A C 1
ATOM 807 O O . SER A 1 98 ? -3.220 -0.961 14.099 1.00 95.81 98 SER A O 1
ATOM 809 N N . ARG A 1 99 ? -2.188 -0.415 16.018 1.00 95.94 99 ARG A N 1
ATOM 810 C CA . ARG A 1 99 ? -3.035 0.760 16.308 1.00 95.94 99 ARG A CA 1
ATOM 811 C C . ARG A 1 99 ? -3.032 1.781 15.162 1.00 95.94 99 ARG A C 1
ATOM 813 O O . ARG A 1 99 ? -4.071 2.366 14.860 1.00 95.94 99 ARG A O 1
ATOM 820 N N . SER A 1 100 ? -1.889 1.953 14.499 1.00 96.31 100 SER A N 1
ATOM 821 C CA . SER A 1 100 ? -1.727 2.860 13.358 1.00 96.31 100 SER A CA 1
ATOM 822 C C . SER A 1 100 ? -2.536 2.420 12.135 1.00 96.31 100 SER A C 1
ATOM 824 O O . SER A 1 100 ? -3.070 3.267 11.423 1.00 96.31 100 SER A O 1
ATOM 826 N N . VAL A 1 101 ? -2.681 1.108 11.901 1.00 95.00 101 VAL A N 1
ATOM 827 C CA . VAL A 1 101 ? -3.524 0.578 10.814 1.00 95.00 101 VAL A CA 1
ATOM 828 C C . VAL A 1 101 ? -4.991 0.913 11.070 1.00 95.00 101 VAL A C 1
ATOM 830 O O . VAL A 1 101 ? -5.645 1.455 10.181 1.00 95.00 101 VAL A O 1
ATOM 833 N N . ILE A 1 102 ? -5.482 0.688 12.294 1.00 96.44 102 ILE A N 1
ATOM 834 C CA . ILE A 1 102 ? -6.847 1.069 12.689 1.00 96.44 102 ILE A CA 1
ATOM 835 C C . ILE A 1 102 ? -7.064 2.576 12.504 1.00 96.44 102 ILE A C 1
ATOM 837 O O . ILE A 1 102 ? -8.068 2.988 11.933 1.00 96.44 102 ILE A O 1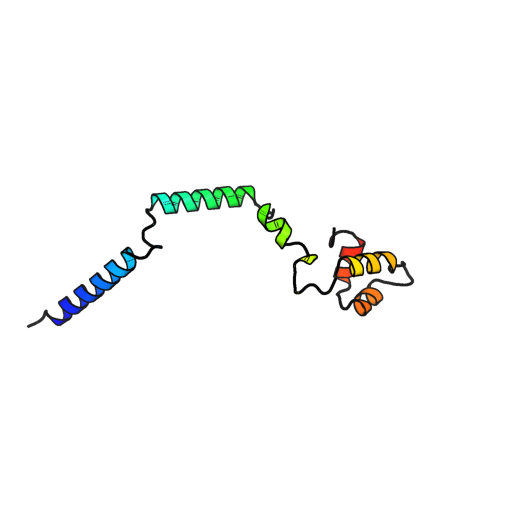
ATOM 841 N N . TYR A 1 103 ? -6.107 3.409 12.923 1.00 95.88 103 TYR A N 1
ATOM 842 C CA . TYR A 1 103 ? -6.188 4.859 12.728 1.00 95.88 103 TYR A CA 1
ATOM 843 C C . TYR A 1 103 ? -6.349 5.250 11.248 1.00 95.88 103 TYR A C 1
ATOM 845 O O . TYR A 1 103 ? -7.255 6.015 10.919 1.00 95.88 103 TYR A O 1
ATOM 853 N N . ARG A 1 104 ? -5.519 4.695 10.352 1.00 96.00 104 ARG A N 1
ATOM 854 C CA . ARG A 1 104 ? -5.581 4.981 8.906 1.00 96.00 104 ARG A CA 1
ATOM 855 C C . ARG A 1 104 ? -6.896 4.521 8.274 1.00 96.00 104 ARG A C 1
ATOM 857 O O . ARG A 1 104 ? -7.429 5.238 7.430 1.00 96.00 104 ARG A O 1
ATOM 864 N N . ILE A 1 105 ? -7.436 3.381 8.714 1.00 95.38 105 ILE A N 1
ATOM 865 C CA . ILE A 1 105 ? -8.741 2.866 8.268 1.00 95.38 105 ILE A CA 1
ATOM 866 C C . ILE A 1 105 ? -9.867 3.829 8.659 1.00 95.38 105 ILE A C 1
ATOM 868 O O . ILE A 1 105 ? -10.705 4.166 7.823 1.00 95.38 105 ILE A O 1
ATOM 872 N N . LEU A 1 106 ? -9.870 4.295 9.914 1.00 94.75 106 LEU A N 1
ATOM 873 C CA . LEU A 1 106 ? -10.884 5.222 10.429 1.00 94.75 106 LEU A CA 1
ATOM 874 C C . LEU A 1 106 ? -10.794 6.611 9.781 1.00 94.75 106 LEU A C 1
ATOM 876 O O . LEU A 1 106 ? -11.808 7.281 9.633 1.00 94.75 106 LEU A O 1
ATOM 880 N N . LYS A 1 107 ? -9.594 7.045 9.376 1.00 95.12 107 LYS A N 1
ATOM 881 C CA . LYS A 1 107 ? -9.376 8.296 8.630 1.00 95.12 107 LYS A CA 1
ATOM 882 C C . LYS A 1 107 ? -9.602 8.170 7.116 1.00 95.12 107 LYS A C 1
ATOM 884 O O . LYS A 1 107 ? -9.447 9.166 6.419 1.00 95.12 107 LYS A O 1
ATOM 889 N N . GLY A 1 108 ? -9.903 6.978 6.589 1.00 92.19 108 GLY A N 1
ATOM 890 C CA . GLY A 1 108 ? -10.038 6.747 5.142 1.00 92.19 108 GLY A CA 1
ATOM 891 C C . GLY A 1 108 ? -8.725 6.887 4.355 1.00 92.19 108 GLY A C 1
ATOM 892 O O . GLY A 1 108 ? -8.732 7.065 3.139 1.00 92.19 108 GLY A O 1
ATOM 893 N N . GLN A 1 109 ? -7.578 6.829 5.037 1.00 92.31 109 GLN A N 1
ATOM 894 C CA . GLN A 1 109 ? -6.253 6.906 4.413 1.00 92.31 109 GLN A CA 1
ATOM 895 C C . GLN A 1 109 ? -5.823 5.563 3.808 1.00 92.31 109 GLN A C 1
ATOM 897 O O . GLN A 1 109 ? -5.035 5.536 2.866 1.00 92.31 109 GLN A O 1
ATOM 902 N N . SER A 1 110 ? -6.342 4.454 4.337 1.00 90.06 110 SER A N 1
ATOM 903 C CA . SER A 1 110 ? -6.175 3.101 3.801 1.00 90.06 110 SER A CA 1
ATOM 904 C C . SER A 1 110 ? -7.535 2.458 3.532 1.00 90.06 110 SER A C 1
ATOM 906 O O . SER A 1 110 ? -8.535 2.866 4.123 1.00 90.06 110 SER A O 1
ATOM 908 N N . TRP A 1 111 ? -7.560 1.444 2.654 1.00 91.12 111 TRP A N 1
ATOM 909 C CA . TRP A 1 111 ? -8.787 0.735 2.257 1.00 91.12 111 TRP A CA 1
ATOM 910 C C . TRP A 1 111 ? -9.897 1.691 1.788 1.00 91.12 111 TRP A C 1
ATOM 912 O O . TRP A 1 111 ? -10.992 1.719 2.362 1.00 91.12 111 TRP A O 1
ATOM 922 N N . LYS A 1 112 ? -9.562 2.505 0.780 1.00 84.25 112 LYS A N 1
ATOM 923 C CA . LYS A 1 112 ? -10.508 3.381 0.078 1.00 84.25 112 LYS A CA 1
ATOM 924 C C . LYS A 1 112 ? -11.473 2.539 -0.757 1.00 84.25 112 LYS A C 1
ATOM 926 O O . LYS A 1 112 ? -11.022 1.537 -1.352 1.00 84.25 112 LYS A O 1
#

Radius of gyration: 28.98 Å; chains: 1; bounding box: 78×35×56 Å

Secondary structure (DSSP, 8-state):
---HHHHHHHHHHHHHHHHHHTSTTT---HHHHHHHHHHHHHHHHHTTTS--GGGTGGGSGGG-TT----HHHHHHHHHH-BTTTB-HHHHHHHHT--HHHHHHHHTTSS--

Organism: NCBI:txid686796